Protein AF-A0A099WWD3-F1 (afdb_monomer_lite)

InterPro domains:
  IPR001901 Protein translocase complex, SecE/Sec61-gamma subunit [MF_00422] (1-58)
  IPR001901 Protein translocase complex, SecE/Sec61-gamma subunit [PF00584] (5-58)
  IPR005807 SecE subunit of protein translocation complex, bacterial-like [PTHR33910] (2-60)
  IPR005807 SecE subunit of protein translocation complex, bacterial-like [TIGR00964] (5-59)
  IPR038379 SecE superfamily [G3DSA:1.20.5.1030] (1-58)

Sequence (63 aa):
MRLSSYLGECYNELRYKVSWPTAKELSNSAVIVLIASLIMSAFVFLVDQGFEVIIKQIYKLII

pLDDT: mean 84.02, std 10.52, range [59.62, 96.88]

Organism: Porphyromonas cangingivalis (NCBI:txid36874)

Secondary structure (DSSP, 8-state):
-HHHHHHHHHHHHHHHSS-PPPHHHHHHHHHHHHHHHHHHHHHHHHHHHHHHHHHHHHHHHH-

Radius of gyration: 23.86 Å; chains: 1; bounding box: 47×37×55 Å

Foldseek 3Di:
DPVVVVVVVVVVCCVPVDPDDDPVVVVVVVVVVVVVVVVVVVVVVVVVVVVVVVVVVVVVVVD

Structure (mmCIF, N/CA/C/O backbone):
data_AF-A0A099WWD3-F1
#
_entry.id   AF-A0A099WWD3-F1
#
loop_
_atom_site.group_PDB
_atom_site.id
_atom_site.type_symbol
_atom_site.label_atom_id
_atom_site.label_alt_id
_atom_site.label_comp_id
_atom_site.label_asym_id
_atom_site.label_entity_id
_atom_site.label_seq_id
_atom_site.pdbx_PDB_ins_code
_atom_site.Cartn_x
_atom_site.Cartn_y
_atom_site.Cartn_z
_atom_site.occupancy
_atom_site.B_iso_or_equiv
_atom_site.auth_seq_id
_atom_site.auth_comp_id
_atom_site.auth_asym_id
_atom_site.auth_atom_id
_atom_site.pdbx_PDB_model_num
ATOM 1 N N . MET A 1 1 ? 8.367 29.346 -25.526 1.00 59.62 1 MET A N 1
ATOM 2 C CA . MET A 1 1 ? 9.347 28.502 -26.249 1.00 59.62 1 MET A CA 1
ATOM 3 C C . MET A 1 1 ? 10.329 27.749 -25.344 1.00 59.62 1 MET A C 1
ATOM 5 O O . MET A 1 1 ? 10.816 26.719 -25.772 1.00 59.62 1 MET A O 1
ATOM 9 N N . ARG A 1 2 ? 10.598 28.183 -24.099 1.00 64.44 2 ARG A N 1
ATOM 10 C CA . ARG A 1 2 ? 11.562 27.502 -23.208 1.00 64.44 2 ARG A CA 1
ATOM 11 C C . ARG A 1 2 ? 11.024 26.248 -22.496 1.00 64.44 2 ARG A C 1
ATOM 13 O O . ARG A 1 2 ? 11.771 25.317 -22.252 1.00 64.44 2 ARG A O 1
ATOM 20 N N . LEU A 1 3 ? 9.724 26.185 -22.195 1.00 71.94 3 LEU A N 1
A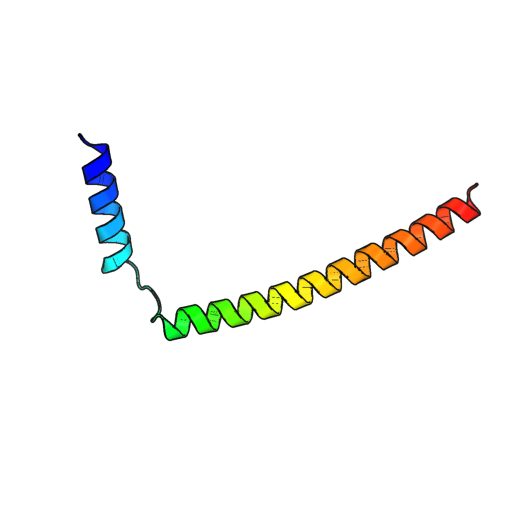TOM 21 C CA . LEU A 1 3 ? 9.150 25.063 -21.436 1.00 71.94 3 LEU A CA 1
ATOM 22 C C . LEU A 1 3 ? 9.192 23.730 -22.206 1.00 71.94 3 LEU A C 1
ATOM 24 O O . LEU A 1 3 ? 9.492 22.692 -21.631 1.00 71.94 3 LEU A O 1
ATOM 28 N N . SER A 1 4 ? 8.947 23.769 -23.519 1.00 71.56 4 SER A N 1
ATOM 29 C CA . SER A 1 4 ? 8.971 22.570 -24.367 1.00 71.56 4 SER A CA 1
ATOM 30 C C . SER A 1 4 ? 10.368 21.958 -24.476 1.00 71.56 4 SER A C 1
ATOM 32 O O . SER A 1 4 ? 10.486 20.738 -24.528 1.00 71.56 4 SER A O 1
ATOM 34 N N . SER A 1 5 ? 11.418 22.785 -24.507 1.00 77.00 5 SER A N 1
ATOM 35 C CA . SER A 1 5 ? 12.801 22.305 -24.529 1.00 77.00 5 SER A CA 1
ATOM 36 C C . SER A 1 5 ? 13.222 21.752 -23.168 1.00 77.00 5 SER A C 1
ATOM 38 O O . SER A 1 5 ? 13.819 20.685 -23.129 1.00 77.00 5 SER A O 1
ATOM 40 N N . TYR A 1 6 ? 12.825 22.393 -22.059 1.00 76.62 6 TYR A N 1
ATOM 41 C CA . TYR A 1 6 ? 13.086 21.867 -20.711 1.00 76.62 6 TYR A CA 1
ATOM 42 C C . TYR A 1 6 ? 12.434 20.499 -20.476 1.00 76.62 6 TYR A C 1
ATOM 44 O O . TYR A 1 6 ? 13.077 19.601 -19.948 1.00 76.62 6 TYR A O 1
ATOM 52 N N . LEU A 1 7 ? 11.184 20.303 -20.911 1.00 81.75 7 LEU A N 1
ATOM 53 C CA . LEU A 1 7 ? 10.520 18.997 -20.813 1.00 81.75 7 LEU A CA 1
ATOM 54 C C . LEU A 1 7 ? 11.219 17.929 -21.669 1.00 81.75 7 LEU A C 1
ATOM 56 O O . LEU A 1 7 ? 11.332 16.780 -21.241 1.00 81.75 7 LEU A O 1
ATOM 60 N N . GLY A 1 8 ? 11.717 18.310 -22.850 1.00 80.69 8 GLY A N 1
ATOM 61 C CA . GLY A 1 8 ? 12.506 17.429 -23.711 1.00 80.69 8 GLY A CA 1
ATOM 62 C C . GLY A 1 8 ? 13.833 17.009 -23.073 1.00 80.69 8 GLY A C 1
ATOM 63 O O . GLY A 1 8 ? 14.175 15.828 -23.092 1.00 80.69 8 GLY A O 1
ATOM 64 N N . GLU A 1 9 ? 14.547 17.948 -22.452 1.00 79.00 9 GLU A N 1
ATOM 65 C CA . GLU A 1 9 ? 15.797 17.674 -21.734 1.00 79.00 9 GLU A CA 1
ATOM 66 C C . GLU A 1 9 ? 15.567 16.816 -20.484 1.00 79.00 9 GLU A C 1
ATOM 68 O O . GLU A 1 9 ? 16.286 15.837 -20.287 1.00 79.00 9 GLU A O 1
ATOM 73 N N . CYS A 1 10 ? 14.517 17.092 -19.701 1.00 80.38 10 CYS A N 1
ATOM 74 C CA . CYS A 1 10 ? 14.140 16.259 -18.557 1.00 80.38 10 CYS A CA 1
ATOM 75 C C . CYS A 1 10 ? 13.788 14.824 -18.975 1.00 80.38 10 CYS A C 1
ATOM 77 O O . CYS A 1 10 ? 14.185 13.883 -18.295 1.00 80.38 10 CYS A O 1
ATOM 79 N N . TYR A 1 11 ? 13.077 14.623 -20.090 1.00 78.81 11 TYR A N 1
ATOM 80 C CA . TYR A 1 11 ? 12.785 13.274 -20.591 1.00 78.81 11 TYR A CA 1
ATOM 81 C C . TYR A 1 11 ? 14.064 12.525 -20.984 1.00 78.81 11 TYR A C 1
ATOM 83 O O . TYR A 1 11 ? 14.228 11.347 -20.659 1.00 78.81 11 TYR A O 1
ATOM 91 N N . ASN A 1 12 ? 14.986 13.219 -21.652 1.00 78.25 12 ASN A N 1
ATOM 92 C CA . ASN A 1 12 ? 16.262 12.651 -22.063 1.00 78.25 12 ASN A CA 1
ATOM 93 C C . ASN A 1 12 ? 17.131 12.292 -20.840 1.00 78.25 12 ASN A C 1
ATOM 95 O O . ASN A 1 12 ? 17.707 11.209 -20.776 1.00 78.25 12 ASN A O 1
ATOM 99 N N . GLU A 1 13 ? 17.169 13.151 -19.822 1.00 80.94 13 GLU A N 1
ATOM 100 C CA . GLU A 1 13 ? 17.890 12.887 -18.576 1.00 80.94 13 GLU A CA 1
ATOM 101 C C . GLU A 1 13 ? 17.282 11.713 -17.801 1.00 80.94 13 GLU A C 1
ATOM 103 O O . GLU A 1 13 ? 17.993 10.769 -17.450 1.00 80.94 13 GLU A O 1
ATOM 108 N N . LEU A 1 14 ? 15.961 11.719 -17.604 1.00 79.56 14 LEU A N 1
ATOM 109 C CA . LEU A 1 14 ? 15.258 10.657 -16.891 1.00 79.56 14 LEU A CA 1
ATOM 110 C C . LEU A 1 14 ? 15.400 9.303 -17.585 1.00 79.56 14 LEU A C 1
ATOM 112 O O . LEU A 1 14 ? 15.438 8.290 -16.901 1.00 79.56 14 LEU A O 1
ATOM 116 N N . ARG A 1 15 ? 15.480 9.251 -18.919 1.00 72.81 15 ARG A N 1
ATOM 117 C CA . ARG A 1 15 ? 15.583 7.982 -19.651 1.00 72.81 15 ARG A CA 1
ATOM 118 C C . ARG A 1 15 ? 17.008 7.444 -19.768 1.00 72.81 15 ARG A C 1
ATOM 120 O O . ARG A 1 15 ? 17.182 6.232 -19.692 1.00 72.81 15 ARG A O 1
ATOM 127 N N . TYR A 1 16 ? 17.998 8.309 -19.982 1.00 73.44 16 TYR A N 1
ATOM 128 C CA . TYR A 1 16 ? 19.367 7.882 -20.309 1.00 73.44 16 TYR A CA 1
ATOM 129 C C . TYR A 1 16 ? 20.360 8.014 -19.153 1.00 73.44 16 TYR A C 1
ATOM 131 O O . TYR A 1 16 ? 21.392 7.348 -19.165 1.00 73.44 16 TYR A O 1
ATOM 139 N N . LYS A 1 17 ? 20.075 8.863 -18.161 1.00 69.38 17 LYS A N 1
ATOM 140 C CA . LYS A 1 17 ? 20.980 9.144 -17.036 1.00 69.38 17 LYS A CA 1
ATOM 141 C C . LYS A 1 17 ? 20.515 8.514 -15.722 1.00 69.38 17 LYS A C 1
ATOM 143 O O . LYS A 1 17 ? 21.239 8.559 -14.732 1.00 69.38 17 LYS A O 1
ATOM 148 N N . VAL A 1 18 ? 19.323 7.920 -15.714 1.00 72.94 18 VAL A N 1
ATOM 149 C CA . VAL A 1 18 ? 18.769 7.212 -14.560 1.00 72.94 18 VAL A CA 1
ATOM 150 C C . VAL A 1 18 ? 18.724 5.726 -14.880 1.00 72.94 18 VAL A C 1
ATOM 152 O O . VAL A 1 18 ? 18.224 5.310 -15.925 1.00 72.94 18 VAL A O 1
ATOM 155 N N . SER A 1 19 ? 19.262 4.920 -13.975 1.00 64.56 19 SER A N 1
ATOM 156 C CA . SER A 1 19 ? 19.236 3.464 -14.037 1.00 64.56 19 SER A CA 1
ATOM 157 C C . SER A 1 19 ? 17.819 2.955 -13.765 1.00 64.56 19 SER A C 1
ATOM 159 O O . SER A 1 19 ? 17.481 2.557 -12.652 1.00 64.56 19 SER A O 1
ATOM 161 N N . TRP A 1 20 ? 16.964 2.985 -14.792 1.00 72.31 20 TRP A N 1
ATOM 162 C CA . TRP A 1 20 ? 15.694 2.269 -14.744 1.00 72.31 20 TRP A CA 1
ATOM 163 C C . TRP A 1 20 ? 15.971 0.768 -14.658 1.00 72.31 20 TRP A C 1
ATOM 165 O O . TRP A 1 20 ? 16.712 0.243 -15.495 1.00 72.31 20 TRP A O 1
ATOM 175 N N . PRO A 1 21 ? 15.376 0.064 -13.683 1.00 65.31 21 PRO A N 1
ATOM 176 C CA . PRO A 1 21 ? 15.417 -1.386 -13.668 1.00 65.31 21 PRO A CA 1
ATOM 177 C C . PRO A 1 21 ? 14.754 -1.923 -14.937 1.00 65.31 21 PRO A C 1
ATOM 179 O O . PRO A 1 21 ? 13.870 -1.294 -15.532 1.00 65.31 21 PRO A O 1
ATOM 182 N N . THR A 1 22 ? 15.181 -3.105 -15.365 1.00 74.94 22 THR A N 1
ATOM 183 C CA . THR A 1 22 ? 14.614 -3.751 -16.550 1.00 74.94 22 THR A CA 1
ATOM 184 C C . THR A 1 22 ? 13.105 -3.934 -16.356 1.00 74.94 22 THR A C 1
ATOM 186 O O . THR A 1 22 ? 12.658 -4.188 -15.240 1.00 74.94 22 THR A O 1
ATOM 189 N N . ALA A 1 23 ? 12.290 -3.858 -17.416 1.00 70.75 23 ALA A N 1
ATOM 190 C CA . ALA A 1 23 ? 10.824 -3.928 -17.284 1.00 70.75 23 ALA A CA 1
ATOM 191 C C . ALA A 1 23 ? 10.337 -5.141 -16.457 1.00 70.75 23 ALA A C 1
ATOM 193 O O . ALA A 1 23 ? 9.388 -5.026 -15.688 1.00 70.75 23 ALA A O 1
ATOM 194 N N . LYS A 1 24 ? 11.041 -6.280 -16.545 1.00 70.88 24 LYS A N 1
ATOM 195 C CA . LYS A 1 24 ? 10.780 -7.475 -15.725 1.00 70.88 24 LYS A CA 1
ATOM 196 C C . LYS A 1 24 ? 11.048 -7.272 -14.230 1.00 70.88 24 LYS A C 1
ATOM 198 O O . LYS A 1 24 ? 10.274 -7.754 -13.412 1.00 70.88 24 LYS A O 1
ATOM 203 N N . GLU A 1 25 ? 12.114 -6.568 -13.864 1.00 70.94 25 GLU A N 1
ATOM 204 C CA . GLU A 1 25 ? 12.458 -6.280 -12.466 1.00 70.94 25 GLU A CA 1
ATOM 205 C C . GLU A 1 25 ? 11.517 -5.233 -11.868 1.00 70.94 25 GLU A C 1
ATOM 207 O O . GLU A 1 25 ? 11.096 -5.371 -10.722 1.00 70.94 25 GLU A O 1
ATOM 212 N N . LEU A 1 26 ? 11.119 -4.230 -12.660 1.00 76.38 26 LEU A N 1
ATOM 213 C CA . LEU A 1 26 ? 10.136 -3.236 -12.234 1.00 76.38 26 LEU A CA 1
ATOM 214 C C . LEU A 1 26 ? 8.778 -3.886 -11.950 1.00 76.38 26 LEU A C 1
ATOM 216 O O . LEU A 1 26 ? 8.179 -3.625 -10.910 1.00 76.38 26 LEU A O 1
ATOM 220 N N . SER A 1 27 ? 8.314 -4.772 -12.838 1.00 75.25 27 SER A N 1
ATOM 221 C CA . SER A 1 27 ? 7.091 -5.543 -12.609 1.00 75.25 27 SER A CA 1
ATOM 222 C C . SER A 1 27 ? 7.212 -6.467 -11.398 1.00 75.25 27 SER A C 1
ATOM 224 O O . SER A 1 27 ? 6.261 -6.562 -10.632 1.00 75.25 27 SER A O 1
ATOM 226 N N . ASN A 1 28 ? 8.368 -7.099 -11.173 1.00 81.44 28 ASN A N 1
ATOM 227 C CA . ASN A 1 28 ? 8.575 -7.947 -9.998 1.00 81.44 28 ASN A CA 1
ATOM 228 C C . ASN A 1 28 ? 8.469 -7.144 -8.687 1.00 81.44 28 ASN A C 1
ATOM 230 O O . ASN A 1 28 ? 7.736 -7.531 -7.779 1.00 81.44 28 ASN A O 1
ATOM 234 N N . SER A 1 29 ? 9.116 -5.978 -8.618 1.00 83.12 29 SER A N 1
ATOM 235 C CA . SER A 1 29 ? 9.002 -5.064 -7.473 1.00 83.12 29 SER A CA 1
ATOM 236 C C . SER A 1 29 ? 7.576 -4.533 -7.298 1.00 83.12 29 SER A C 1
ATOM 238 O O . SER A 1 29 ? 7.076 -4.463 -6.177 1.00 83.12 29 SER A O 1
ATOM 240 N N . ALA A 1 30 ? 6.881 -4.217 -8.394 1.00 86.56 30 ALA A N 1
ATOM 241 C CA . ALA A 1 30 ? 5.493 -3.759 -8.349 1.00 86.56 30 ALA A CA 1
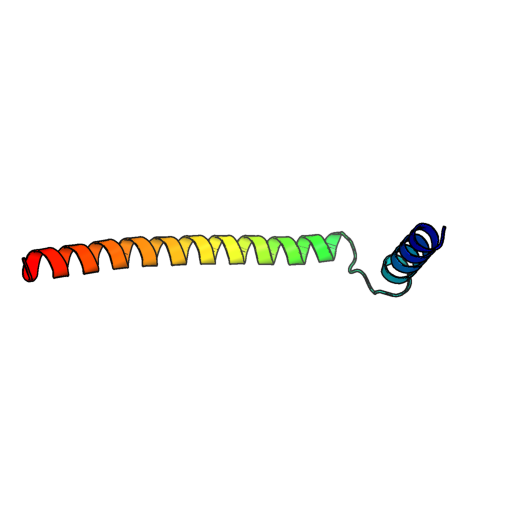ATOM 242 C C . ALA A 1 30 ? 4.530 -4.844 -7.836 1.00 86.56 30 ALA A C 1
ATOM 244 O O . ALA A 1 30 ? 3.622 -4.540 -7.064 1.00 86.56 30 ALA A O 1
ATOM 245 N N . VAL A 1 31 ? 4.739 -6.109 -8.213 1.00 89.06 31 VAL A N 1
ATOM 246 C CA . VAL A 1 31 ? 3.924 -7.241 -7.741 1.00 89.06 31 VAL A CA 1
ATOM 247 C C . VAL A 1 31 ? 4.087 -7.444 -6.236 1.00 89.06 31 VAL A C 1
ATOM 249 O O . VAL A 1 31 ? 3.094 -7.636 -5.538 1.00 89.06 31 VAL A O 1
ATOM 252 N N . ILE A 1 32 ? 5.309 -7.329 -5.711 1.00 91.12 32 ILE A N 1
ATOM 253 C CA . ILE A 1 32 ? 5.557 -7.415 -4.264 1.00 91.12 32 ILE A CA 1
ATOM 254 C C . ILE A 1 32 ? 4.808 -6.300 -3.522 1.00 91.12 32 ILE A C 1
ATOM 256 O O . ILE A 1 32 ? 4.141 -6.566 -2.523 1.00 91.12 32 ILE A O 1
ATOM 260 N N . VAL A 1 33 ? 4.863 -5.065 -4.032 1.00 94.00 33 VAL A N 1
ATOM 261 C CA . VAL A 1 33 ? 4.152 -3.920 -3.437 1.00 94.00 33 VAL A CA 1
ATOM 262 C C . VAL A 1 33 ? 2.632 -4.103 -3.496 1.00 94.00 33 VAL A C 1
ATOM 264 O O . VAL A 1 33 ? 1.951 -3.786 -2.523 1.00 94.00 33 VAL A O 1
ATOM 267 N N . LEU A 1 34 ? 2.092 -4.657 -4.587 1.00 93.94 34 LEU 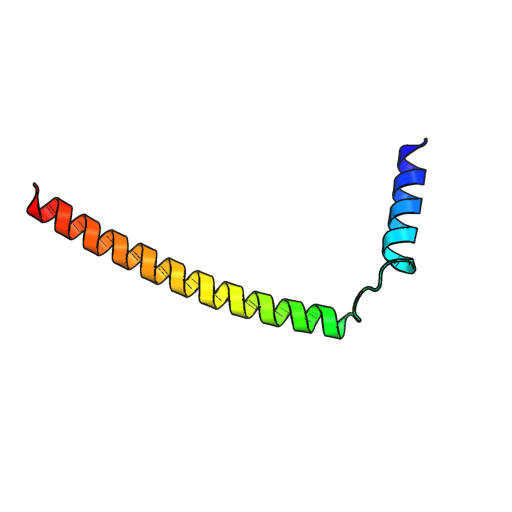A N 1
ATOM 268 C CA . LEU A 1 34 ? 0.664 -4.980 -4.709 1.00 93.94 34 LEU A CA 1
ATOM 269 C C . LEU A 1 34 ? 0.206 -6.019 -3.679 1.00 93.94 34 LEU A C 1
ATOM 271 O O . LEU A 1 34 ? -0.868 -5.888 -3.100 1.00 93.94 34 LEU A O 1
ATOM 275 N N . ILE A 1 35 ? 1.015 -7.047 -3.426 1.00 94.81 35 ILE A N 1
ATOM 276 C CA . ILE A 1 35 ? 0.695 -8.053 -2.406 1.00 94.81 35 ILE A CA 1
ATOM 277 C C . ILE A 1 35 ? 0.776 -7.426 -1.007 1.00 94.81 35 ILE A C 1
ATOM 279 O O . ILE A 1 35 ? -0.107 -7.645 -0.178 1.00 94.81 35 ILE A O 1
ATOM 283 N N . ALA A 1 36 ? 1.791 -6.597 -0.751 1.00 95.31 36 ALA A N 1
ATOM 284 C CA . ALA A 1 36 ? 1.924 -5.877 0.512 1.00 95.31 36 ALA A CA 1
ATOM 285 C C . ALA A 1 36 ? 0.733 -4.937 0.775 1.00 95.31 36 ALA A C 1
ATOM 287 O O . ALA A 1 36 ? 0.224 -4.894 1.897 1.00 95.31 36 ALA A O 1
ATOM 288 N N . SER A 1 37 ? 0.241 -4.223 -0.244 1.00 96.50 37 SER A N 1
ATOM 289 C CA . SER A 1 37 ? -0.925 -3.344 -0.099 1.00 96.50 37 SER A CA 1
ATOM 290 C C . SER A 1 37 ? -2.222 -4.122 0.134 1.00 96.50 37 SER A C 1
ATOM 292 O O . SER A 1 37 ? -3.048 -3.685 0.934 1.00 96.50 37 SER A O 1
ATOM 294 N N . LEU A 1 38 ? -2.378 -5.302 -0.477 1.00 96.25 38 LEU A N 1
ATOM 295 C CA . LEU A 1 38 ? -3.509 -6.199 -0.223 1.00 96.25 38 LEU A CA 1
ATOM 296 C C . LEU A 1 38 ? -3.552 -6.650 1.247 1.00 96.25 38 LEU A C 1
ATOM 298 O O . LEU A 1 38 ? -4.604 -6.608 1.883 1.00 96.25 38 LEU A O 1
ATOM 302 N N . ILE A 1 39 ? -2.398 -7.032 1.804 1.00 96.69 39 ILE A N 1
ATOM 303 C CA . ILE A 1 39 ? -2.276 -7.432 3.213 1.00 96.69 39 ILE A CA 1
ATOM 304 C C . ILE A 1 39 ? -2.588 -6.249 4.137 1.00 96.69 39 ILE A C 1
ATOM 306 O O . ILE A 1 39 ? -3.349 -6.400 5.092 1.00 96.69 39 ILE A O 1
ATOM 310 N N . MET A 1 40 ? -2.056 -5.061 3.836 1.00 96.25 40 MET A N 1
ATOM 311 C CA . MET A 1 40 ? -2.351 -3.845 4.603 1.00 96.25 40 MET A CA 1
ATOM 312 C C . MET A 1 40 ? -3.837 -3.484 4.564 1.00 96.25 40 MET A C 1
ATOM 314 O O . MET A 1 40 ? -4.402 -3.125 5.593 1.00 96.25 40 MET A O 1
ATOM 318 N N . SER A 1 41 ? -4.488 -3.622 3.408 1.00 96.81 41 SER A N 1
ATOM 319 C CA . SER A 1 41 ? -5.927 -3.389 3.278 1.00 96.81 41 SER A CA 1
ATOM 320 C C . SER A 1 41 ? -6.740 -4.356 4.140 1.00 96.81 41 SER A C 1
ATOM 322 O O . SER A 1 41 ? -7.656 -3.919 4.833 1.00 96.81 41 SER A O 1
ATOM 324 N N . ALA A 1 42 ? -6.386 -5.645 4.150 1.00 96.88 42 ALA A N 1
ATOM 325 C CA . ALA A 1 42 ? -7.047 -6.635 4.998 1.00 96.88 42 ALA A CA 1
ATOM 326 C C . ALA A 1 42 ? -6.847 -6.341 6.495 1.00 96.88 42 ALA A C 1
ATOM 328 O O . ALA A 1 42 ? -7.781 -6.476 7.284 1.00 96.88 42 ALA A O 1
ATOM 329 N N . PHE A 1 43 ? -5.648 -5.903 6.887 1.00 96.75 43 PHE A N 1
ATOM 330 C CA . PHE A 1 43 ? -5.359 -5.521 8.268 1.00 96.75 43 PHE A CA 1
ATOM 331 C C . PHE A 1 43 ? -6.177 -4.306 8.714 1.00 96.75 43 PHE A C 1
ATOM 333 O O . PHE A 1 43 ? -6.823 -4.362 9.757 1.00 96.75 43 PHE A O 1
ATOM 340 N N . VAL A 1 44 ? -6.196 -3.232 7.919 1.00 96.62 44 VAL A N 1
ATOM 341 C CA . VAL A 1 44 ? -6.990 -2.030 8.224 1.00 96.62 44 VAL A CA 1
ATOM 342 C C . VAL A 1 44 ? -8.473 -2.380 8.331 1.00 96.62 44 VAL A C 1
ATOM 344 O O . VAL A 1 44 ? -9.108 -1.990 9.301 1.00 96.62 44 VAL A O 1
ATOM 347 N N . PHE A 1 45 ? -8.991 -3.225 7.435 1.00 95.75 45 PHE A N 1
ATOM 348 C CA . PHE A 1 45 ? -10.376 -3.693 7.506 1.00 95.75 45 PHE A CA 1
ATOM 349 C C . PHE A 1 45 ? -10.702 -4.414 8.827 1.00 95.75 45 PHE A C 1
ATOM 351 O O . PHE A 1 45 ? -11.749 -4.173 9.426 1.00 95.75 45 PHE A O 1
ATOM 358 N N . LEU A 1 46 ? -9.808 -5.278 9.321 1.00 96.19 46 LEU A N 1
ATOM 359 C CA . LEU A 1 46 ? -9.987 -5.931 10.625 1.00 96.19 46 LEU A CA 1
ATOM 360 C C . LEU A 1 46 ? -9.975 -4.926 11.778 1.00 96.19 46 LEU A C 1
ATOM 362 O O . LEU A 1 46 ? -10.759 -5.055 12.719 1.00 96.19 46 LEU A O 1
ATOM 366 N N . VAL A 1 47 ? -9.083 -3.940 11.709 1.00 96.25 47 VAL A N 1
ATOM 367 C CA . VAL A 1 47 ? -8.966 -2.888 12.718 1.00 96.25 47 VAL A CA 1
ATOM 368 C C . VAL A 1 47 ? -10.229 -2.026 12.740 1.00 96.25 47 VAL A C 1
ATOM 370 O O . VAL A 1 47 ? -10.788 -1.831 13.817 1.00 96.25 47 VAL A O 1
ATOM 373 N N . ASP A 1 48 ? -10.730 -1.597 11.582 1.00 94.75 48 ASP A N 1
ATOM 374 C CA . ASP A 1 48 ? -11.959 -0.804 11.460 1.00 94.75 48 ASP A CA 1
ATOM 375 C C . ASP A 1 48 ? -13.158 -1.531 12.091 1.00 94.75 48 ASP A C 1
ATOM 377 O O . ASP A 1 48 ? -13.855 -0.974 12.945 1.00 94.75 48 ASP A O 1
ATOM 381 N N . GLN A 1 49 ? -13.340 -2.814 11.757 1.00 93.94 49 GLN A N 1
ATOM 382 C CA . GLN A 1 49 ? -14.397 -3.655 12.330 1.00 93.94 49 GLN A CA 1
ATOM 383 C C . GLN A 1 49 ? -14.230 -3.833 13.848 1.00 93.94 49 GLN A C 1
ATOM 385 O O . GLN A 1 49 ? -15.204 -3.782 14.602 1.00 93.94 49 GLN A O 1
ATOM 390 N N . GLY A 1 50 ? -12.994 -4.034 14.315 1.00 93.81 50 GLY A N 1
ATOM 391 C CA . GLY A 1 50 ? -12.685 -4.168 15.737 1.00 93.81 50 GLY A CA 1
ATOM 392 C C . GLY A 1 50 ? -13.025 -2.903 16.524 1.00 93.81 50 GLY A C 1
ATOM 393 O O . GLY A 1 50 ? -13.687 -2.978 17.561 1.00 93.81 50 GLY A O 1
ATOM 394 N N . PHE A 1 51 ? -12.634 -1.735 16.012 1.00 92.56 51 PHE A N 1
ATOM 395 C CA . PHE A 1 51 ? -12.946 -0.453 16.638 1.00 92.56 51 PHE A CA 1
ATOM 396 C C . PHE A 1 51 ? -14.447 -0.174 16.664 1.00 92.56 51 PHE A C 1
ATOM 398 O O . PHE A 1 51 ? -14.949 0.253 17.702 1.00 92.56 51 PHE A O 1
ATOM 405 N N . GLU A 1 52 ? -15.184 -0.460 15.588 1.00 91.75 52 GLU A N 1
ATOM 406 C CA . GLU A 1 52 ? -16.639 -0.274 15.564 1.00 91.75 52 GLU A CA 1
ATOM 407 C C . GLU A 1 52 ? -17.333 -1.096 16.663 1.00 91.75 52 GLU A C 1
ATOM 409 O O . GLU A 1 52 ? -18.195 -0.583 17.383 1.00 91.75 52 GLU A O 1
ATOM 414 N N . VAL A 1 53 ? -16.933 -2.359 16.837 1.00 91.62 53 VAL A N 1
ATOM 415 C CA . VAL A 1 53 ? -17.491 -3.245 17.869 1.00 91.62 53 VAL A CA 1
ATOM 416 C C . VAL A 1 53 ? -17.157 -2.743 19.274 1.00 91.62 53 VAL A C 1
ATOM 418 O O . VAL A 1 53 ? -18.051 -2.655 20.118 1.00 91.62 53 VAL A O 1
ATOM 421 N N . ILE A 1 54 ? -15.895 -2.382 19.525 1.00 92.94 54 ILE A N 1
ATOM 422 C CA . ILE A 1 54 ? -15.446 -1.881 20.833 1.00 92.94 54 ILE A CA 1
ATOM 423 C C . ILE A 1 54 ? -16.189 -0.592 21.191 1.00 92.94 54 ILE A C 1
ATOM 425 O O . ILE A 1 54 ? -16.724 -0.466 22.292 1.00 92.94 54 ILE A O 1
ATOM 429 N N . ILE A 1 55 ? -16.269 0.348 20.249 1.00 91.94 55 ILE A N 1
ATOM 430 C CA . ILE A 1 55 ? -16.927 1.637 20.449 1.00 91.94 55 ILE A CA 1
ATOM 431 C C . ILE A 1 55 ? -18.420 1.439 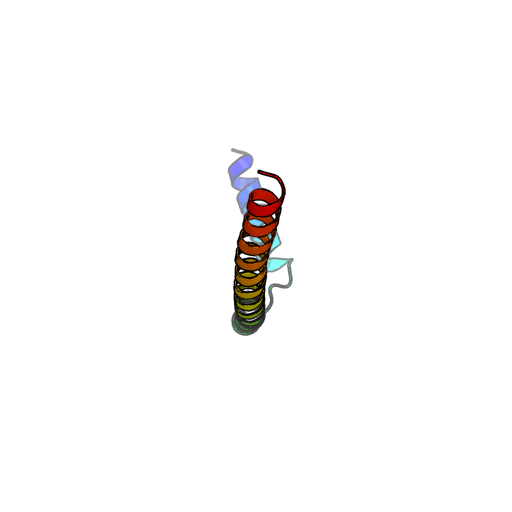20.720 1.00 91.94 55 ILE A C 1
ATOM 433 O O . ILE A 1 55 ? -18.929 1.977 21.703 1.00 91.94 55 ILE A O 1
ATOM 437 N N . LYS A 1 56 ? -19.125 0.619 19.926 1.00 90.19 56 LYS A N 1
ATOM 438 C CA . LYS A 1 56 ? -20.545 0.307 20.171 1.00 90.19 56 LYS A CA 1
ATOM 439 C C . LYS A 1 56 ? -20.775 -0.282 21.559 1.00 90.19 56 LYS A C 1
ATOM 441 O O . LYS A 1 56 ?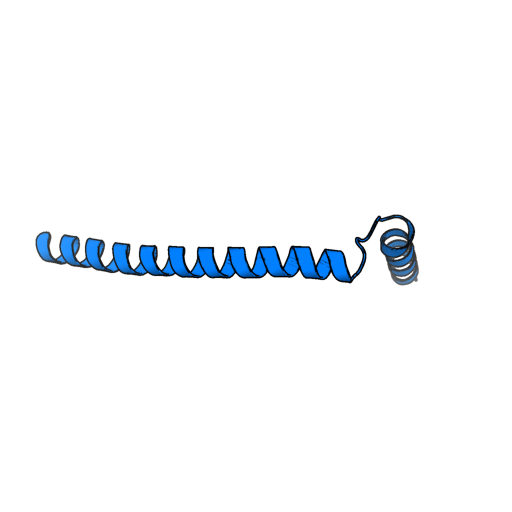 -21.744 0.087 22.219 1.00 90.19 56 LYS A O 1
ATOM 446 N N . GLN A 1 57 ? -19.890 -1.169 22.009 1.00 90.88 57 GLN A N 1
ATOM 447 C CA . GLN A 1 57 ? -20.011 -1.789 23.324 1.00 90.88 57 GLN A CA 1
ATOM 448 C C . GLN A 1 57 ? -19.791 -0.781 24.456 1.00 90.88 57 GLN A C 1
ATOM 450 O O . GLN A 1 57 ? -20.526 -0.811 25.437 1.00 90.88 57 GLN A O 1
ATOM 455 N N . ILE A 1 58 ? -18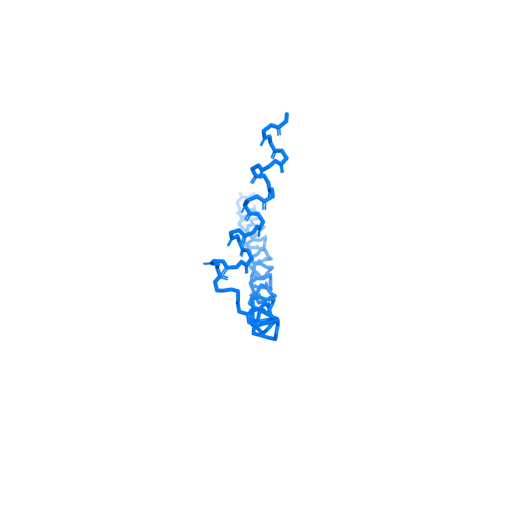.832 0.137 24.306 1.00 91.81 58 ILE A N 1
ATOM 456 C CA . ILE A 1 58 ? -18.603 1.220 25.271 1.00 91.81 58 ILE A CA 1
ATOM 457 C C . ILE A 1 58 ? -19.805 2.171 25.311 1.00 91.81 58 ILE A C 1
ATOM 459 O O . ILE A 1 58 ? -20.306 2.466 26.393 1.00 91.81 58 ILE A O 1
ATOM 463 N N . TYR A 1 59 ? -20.316 2.607 24.155 1.00 89.56 59 TYR A N 1
ATOM 464 C CA . TYR A 1 59 ? -21.492 3.483 24.100 1.00 89.56 59 TYR A CA 1
ATOM 465 C C . TYR A 1 59 ? -22.728 2.842 24.733 1.00 89.56 59 TYR A C 1
ATOM 467 O O . TYR A 1 59 ? -23.444 3.521 25.458 1.00 89.56 59 TYR A O 1
ATOM 475 N N . LYS A 1 60 ? -22.950 1.539 24.521 1.00 89.62 60 LYS A N 1
ATOM 476 C CA . LYS A 1 60 ? -24.054 0.785 25.140 1.00 89.62 60 LYS A CA 1
ATOM 477 C C . LYS A 1 60 ? -23.920 0.628 26.663 1.00 89.62 60 LYS A C 1
ATOM 479 O O . LYS A 1 60 ? -24.882 0.258 27.320 1.00 89.62 60 LYS A O 1
ATOM 484 N N . LEU A 1 61 ? -22.715 0.793 27.205 1.00 84.50 61 LEU A N 1
ATOM 485 C CA . LEU A 1 61 ? -22.435 0.638 28.635 1.00 84.50 61 LEU A CA 1
ATOM 486 C C . LEU A 1 61 ? -22.471 1.988 29.369 1.00 84.50 61 LEU A C 1
ATOM 488 O O . LEU A 1 61 ? -22.707 2.021 30.573 1.00 84.50 61 LEU A O 1
ATOM 492 N N . ILE A 1 62 ? -22.224 3.085 28.646 1.00 82.12 62 ILE A N 1
ATOM 493 C CA . ILE A 1 62 ? -22.252 4.462 29.158 1.00 82.12 62 ILE A CA 1
ATOM 494 C C . ILE A 1 62 ? -23.650 5.093 29.060 1.00 82.12 62 ILE A C 1
ATOM 496 O O . ILE A 1 62 ? -24.015 5.859 29.952 1.00 82.12 62 ILE A O 1
ATOM 500 N N . ILE A 1 63 ? -24.399 4.813 27.985 1.00 70.69 63 ILE A N 1
ATOM 501 C CA . ILE A 1 63 ? -25.807 5.212 27.805 1.00 70.69 63 ILE A CA 1
ATOM 502 C C . ILE A 1 63 ? -26.729 4.085 28.275 1.00 70.69 63 ILE A C 1
ATOM 504 O O . ILE A 1 63 ? -27.772 4.410 28.883 1.00 70.69 63 ILE A O 1
#